Protein AF-A0A831XQW9-F1 (afdb_monomer_lite)

Foldseek 3Di:
DPPVVVLVVLVVLLVLLVQADPVSLVVLVVVLVVPVVCVVVVVVVLVCCVVVVVDPPSHRSSSVVSSVVSVVVSVVVVVVD

Structure (mmCIF, N/CA/C/O backbone):
data_AF-A0A831XQW9-F1
#
_entry.id   AF-A0A831XQW9-F1
#
loop_
_atom_site.group_PDB
_atom_site.id
_atom_site.type_symbol
_atom_site.label_atom_id
_atom_site.label_alt_id
_atom_site.label_comp_id
_atom_site.label_asym_id
_atom_site.label_entity_id
_atom_site.label_seq_id
_atom_site.pdbx_PDB_ins_code
_atom_site.Cartn_x
_atom_site.Cartn_y
_atom_site.Cartn_z
_atom_site.occupancy
_atom_site.B_iso_or_equiv
_atom_site.auth_seq_id
_atom_site.auth_comp_id
_atom_site.auth_asym_id
_atom_site.auth_atom_id
_atom_site.pdbx_PDB_model_num
ATOM 1 N N . MET A 1 1 ? -19.729 1.206 -16.310 1.00 55.66 1 MET A N 1
ATOM 2 C CA . MET A 1 1 ? -19.784 0.836 -14.879 1.00 55.66 1 MET A CA 1
ATOM 3 C C . MET A 1 1 ? -20.544 1.925 -14.146 1.00 55.66 1 MET A C 1
ATOM 5 O O . MET A 1 1 ? -20.298 3.088 -14.439 1.00 55.66 1 MET A O 1
ATOM 9 N N . ASP A 1 2 ? -21.476 1.565 -13.263 1.00 77.88 2 ASP A N 1
ATOM 10 C CA . ASP A 1 2 ? -22.157 2.529 -12.390 1.00 77.88 2 ASP A CA 1
ATOM 11 C C . ASP A 1 2 ? -21.118 3.212 -11.483 1.00 77.88 2 ASP A C 1
ATOM 13 O O . ASP A 1 2 ? -20.300 2.541 -10.847 1.00 77.88 2 ASP A O 1
ATOM 17 N N . ASN A 1 3 ? -21.130 4.546 -11.453 1.00 78.62 3 ASN A N 1
ATOM 18 C CA . ASN A 1 3 ? -20.233 5.372 -10.642 1.00 78.62 3 ASN A CA 1
ATOM 19 C C . ASN A 1 3 ? -20.344 5.007 -9.146 1.00 78.62 3 ASN A C 1
ATOM 21 O O . ASN A 1 3 ? -19.364 5.063 -8.406 1.00 78.62 3 ASN A O 1
ATOM 25 N N . THR A 1 4 ? -21.518 4.538 -8.718 1.00 83.56 4 THR A N 1
ATOM 26 C CA . THR A 1 4 ? -21.772 4.030 -7.363 1.00 83.56 4 THR A CA 1
ATOM 27 C C . THR A 1 4 ? -20.988 2.748 -7.079 1.00 83.56 4 THR A C 1
ATOM 29 O O . THR A 1 4 ? -20.328 2.642 -6.046 1.00 83.56 4 THR A O 1
ATOM 32 N N . ALA A 1 5 ? -20.987 1.795 -8.016 1.00 86.94 5 ALA A N 1
ATOM 33 C CA . ALA A 1 5 ? -20.273 0.527 -7.865 1.00 86.94 5 ALA A CA 1
ATOM 34 C C . ALA A 1 5 ? -18.748 0.722 -7.868 1.00 86.94 5 ALA A C 1
ATOM 36 O O . ALA A 1 5 ? -18.047 0.125 -7.054 1.00 86.94 5 ALA A O 1
ATOM 37 N N . ALA A 1 6 ? -18.235 1.602 -8.735 1.00 88.25 6 ALA A N 1
ATOM 38 C CA . ALA A 1 6 ? -16.809 1.926 -8.785 1.00 88.25 6 ALA A CA 1
ATOM 39 C C . ALA A 1 6 ? -16.315 2.578 -7.479 1.00 88.25 6 ALA A C 1
ATOM 41 O O . ALA A 1 6 ? -15.237 2.251 -6.986 1.00 88.25 6 ALA A O 1
ATOM 42 N N . ARG A 1 7 ? -17.126 3.462 -6.884 1.00 90.19 7 ARG A N 1
ATOM 43 C CA . ARG A 1 7 ? -16.843 4.069 -5.575 1.00 90.19 7 ARG A CA 1
ATOM 44 C C . ARG A 1 7 ? -16.870 3.056 -4.442 1.00 90.19 7 ARG A C 1
ATOM 46 O O . ARG A 1 7 ? -15.981 3.090 -3.598 1.00 90.19 7 ARG A O 1
ATOM 53 N N . GLY A 1 8 ? -17.860 2.164 -4.445 1.00 92.88 8 GLY A N 1
ATOM 54 C CA . GLY A 1 8 ? -17.946 1.074 -3.476 1.00 92.88 8 GLY A CA 1
ATOM 55 C C . GLY A 1 8 ? -16.701 0.191 -3.518 1.00 92.88 8 GLY A C 1
ATOM 56 O O . GLY A 1 8 ? -16.085 -0.041 -2.483 1.00 92.88 8 GLY A O 1
ATOM 57 N N . LEU A 1 9 ? -16.269 -0.206 -4.720 1.00 94.25 9 LEU A N 1
ATOM 58 C CA . LEU A 1 9 ? -15.052 -0.995 -4.905 1.00 94.25 9 LEU A CA 1
ATOM 59 C C . LEU A 1 9 ? -13.803 -0.256 -4.405 1.00 94.25 9 LEU A C 1
ATOM 61 O O . LEU A 1 9 ? -13.009 -0.839 -3.673 1.00 94.25 9 LEU A O 1
ATOM 65 N N . LEU A 1 10 ? -13.643 1.025 -4.756 1.00 95.19 10 LEU A N 1
ATOM 66 C CA . LEU A 1 10 ? -12.505 1.824 -4.297 1.00 95.19 10 LEU A CA 1
ATOM 67 C C . LEU A 1 10 ? -12.462 1.925 -2.767 1.00 95.19 10 LEU A C 1
ATOM 69 O O . LEU A 1 10 ? -11.396 1.755 -2.183 1.00 95.19 10 LEU A O 1
ATOM 73 N N . GLN A 1 11 ? -13.610 2.145 -2.119 1.00 96.12 11 GLN A N 1
ATOM 74 C CA . GLN A 1 11 ? -13.686 2.163 -0.658 1.00 96.12 11 GLN A CA 1
ATOM 75 C C . GLN A 1 11 ? -13.311 0.802 -0.062 1.00 96.12 11 GLN A C 1
ATOM 77 O O . GLN A 1 11 ? -12.489 0.746 0.842 1.00 96.12 11 GLN A O 1
ATOM 82 N N . THR A 1 12 ? -13.832 -0.299 -0.613 1.00 96.94 12 THR A N 1
ATOM 83 C CA . THR A 1 12 ? -13.479 -1.652 -0.155 1.00 96.94 12 THR A CA 1
ATOM 84 C C . THR A 1 12 ? -11.980 -1.933 -0.282 1.00 96.94 12 THR A C 1
ATOM 86 O O . THR A 1 12 ? -11.399 -2.556 0.601 1.00 96.94 12 THR A O 1
ATOM 89 N N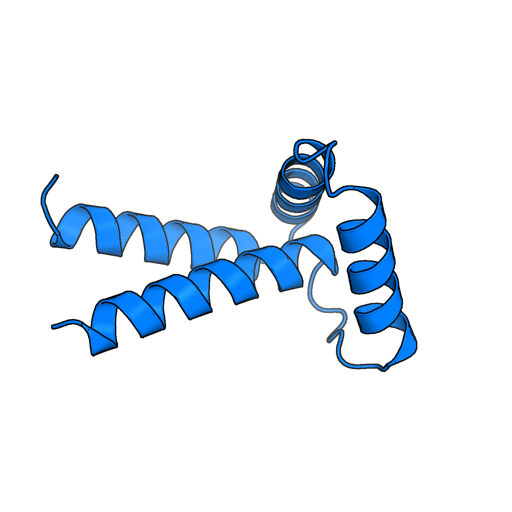 . MET A 1 13 ? -11.331 -1.462 -1.351 1.00 96.62 13 MET A N 1
ATOM 90 C CA . MET A 1 13 ? -9.881 -1.612 -1.512 1.00 96.62 13 MET A CA 1
ATOM 91 C C . MET A 1 13 ? -9.093 -0.792 -0.485 1.00 96.62 13 MET A C 1
ATOM 93 O O . MET A 1 13 ? -8.086 -1.281 0.022 1.00 96.62 13 MET A O 1
ATOM 97 N N . ILE A 1 14 ? -9.545 0.425 -0.163 1.00 96.56 14 ILE A N 1
ATOM 98 C CA . ILE A 1 14 ? -8.947 1.236 0.907 1.00 96.56 14 ILE A CA 1
ATOM 99 C C . ILE A 1 14 ? -9.057 0.479 2.233 1.00 96.56 14 ILE A C 1
ATOM 101 O O . ILE A 1 14 ? -8.034 0.210 2.856 1.00 96.56 14 ILE A O 1
ATOM 105 N N . ASP A 1 15 ? -10.263 0.050 2.608 1.00 96.56 15 ASP A N 1
ATOM 106 C CA . ASP A 1 15 ? -10.512 -0.652 3.872 1.00 96.56 15 ASP A CA 1
ATOM 107 C C . ASP A 1 15 ? -9.683 -1.944 3.979 1.00 96.56 15 ASP A C 1
ATOM 109 O O . ASP A 1 15 ? -9.130 -2.257 5.037 1.00 96.56 15 ASP A O 1
ATOM 113 N N . TYR A 1 16 ? -9.546 -2.677 2.867 1.00 96.44 16 TYR A N 1
ATOM 114 C CA . TYR A 1 16 ? -8.725 -3.883 2.791 1.00 96.44 16 TYR A CA 1
ATOM 115 C C . TYR A 1 16 ? -7.269 -3.591 3.177 1.00 96.44 16 TYR A C 1
ATOM 117 O O . TYR A 1 16 ? -6.765 -4.185 4.131 1.00 96.44 16 TYR A O 1
ATOM 125 N N . PHE A 1 17 ? -6.604 -2.643 2.508 1.00 96.12 17 PHE A N 1
ATOM 126 C CA . PHE A 1 17 ? -5.205 -2.311 2.810 1.00 96.12 17 PHE A CA 1
ATOM 127 C C . PHE A 1 17 ? -5.028 -1.586 4.144 1.00 96.12 17 PHE A C 1
ATOM 129 O O . PHE A 1 17 ? -3.984 -1.731 4.783 1.00 96.12 17 PHE A O 1
ATOM 136 N N . GLU A 1 18 ? -6.040 -0.852 4.612 1.00 94.62 18 GLU A N 1
ATOM 137 C CA . GLU A 1 18 ? -5.958 -0.177 5.903 1.00 94.62 18 GLU A CA 1
ATOM 138 C C . GLU A 1 18 ? -6.025 -1.138 7.096 1.00 94.62 18 GLU A C 1
ATOM 140 O O . GLU A 1 18 ? -5.516 -0.789 8.16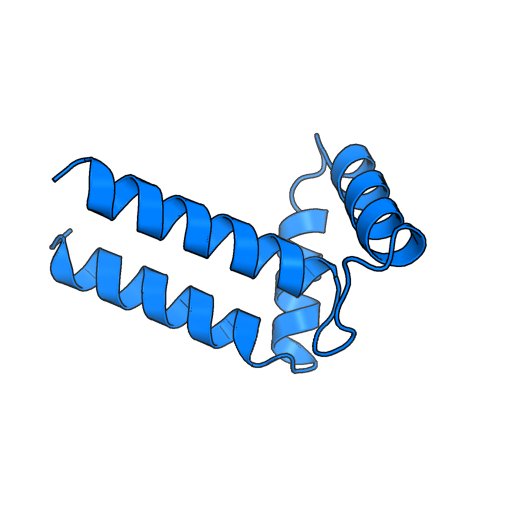2 1.00 94.62 18 GLU A O 1
ATOM 145 N N . SER A 1 19 ? -6.554 -2.353 6.911 1.00 93.44 19 SER A N 1
ATOM 146 C CA . SER A 1 19 ? -6.670 -3.354 7.979 1.00 93.44 19 SER A CA 1
ATOM 147 C C . SER A 1 19 ? -5.332 -3.860 8.541 1.00 93.44 19 SER A C 1
ATOM 149 O O . SER A 1 19 ? -5.308 -4.370 9.661 1.00 93.44 19 SER A O 1
ATOM 151 N N . GLY A 1 20 ? -4.229 -3.714 7.794 1.00 88.38 20 GLY A N 1
ATOM 152 C CA . GLY A 1 20 ? -2.867 -3.925 8.297 1.00 88.38 20 GLY A CA 1
ATOM 153 C C . GLY A 1 20 ? -2.576 -5.337 8.800 1.00 88.38 20 GLY A C 1
ATOM 154 O O . GLY A 1 20 ? -1.998 -5.521 9.869 1.00 88.38 20 GLY A O 1
ATOM 155 N N . ASN A 1 21 ? -3.004 -6.352 8.051 1.00 94.06 21 ASN A N 1
ATOM 156 C CA . ASN A 1 21 ? -2.739 -7.747 8.373 1.00 94.06 21 ASN A CA 1
ATOM 157 C C . ASN A 1 21 ? -1.724 -8.382 7.401 1.00 94.06 21 ASN A C 1
ATOM 159 O O . ASN A 1 21 ? -1.381 -7.839 6.353 1.00 94.06 21 ASN A O 1
ATOM 163 N N . LYS A 1 22 ? -1.254 -9.591 7.732 1.00 95.12 22 LYS A N 1
ATOM 164 C CA . LYS A 1 22 ? -0.219 -10.292 6.947 1.00 95.12 22 LYS A CA 1
ATOM 165 C C . LYS A 1 22 ? -0.604 -10.528 5.485 1.00 95.12 22 LYS A C 1
ATOM 167 O O . LYS A 1 22 ? 0.278 -10.618 4.633 1.00 95.12 22 LYS A O 1
ATOM 172 N N . GLU A 1 23 ? -1.889 -10.725 5.209 1.00 96.31 23 GLU A N 1
ATOM 173 C CA . GLU A 1 23 ? -2.382 -10.935 3.851 1.00 96.31 23 GLU A CA 1
ATOM 174 C C . GLU A 1 23 ? -2.320 -9.629 3.060 1.00 96.31 23 GLU A C 1
ATOM 176 O O . GLU A 1 23 ? -1.744 -9.597 1.973 1.00 96.31 23 GLU A O 1
ATOM 181 N N . THR A 1 24 ? -2.826 -8.545 3.645 1.00 96.31 24 THR A N 1
ATOM 182 C CA . THR A 1 24 ? -2.883 -7.228 3.002 1.00 96.31 24 THR A CA 1
ATOM 183 C C . THR A 1 24 ? -1.490 -6.658 2.777 1.00 96.31 24 THR A C 1
ATOM 185 O O . THR A 1 24 ? -1.220 -6.104 1.715 1.00 96.31 24 THR A O 1
ATOM 188 N N . ASP A 1 25 ? -0.573 -6.879 3.721 1.00 96.06 25 ASP A N 1
ATOM 189 C CA . ASP A 1 25 ? 0.834 -6.496 3.581 1.00 96.06 25 ASP A CA 1
ATOM 190 C C . ASP A 1 25 ? 1.505 -7.246 2.423 1.00 96.06 25 ASP A C 1
ATOM 192 O O . ASP A 1 25 ? 2.219 -6.655 1.610 1.00 96.06 25 ASP A O 1
ATOM 196 N N . ARG A 1 26 ? 1.247 -8.556 2.299 1.00 97.06 26 ARG A N 1
ATOM 197 C CA . ARG A 1 26 ? 1.780 -9.364 1.193 1.00 97.06 26 ARG A CA 1
ATOM 198 C C . ARG A 1 26 ? 1.213 -8.909 -0.149 1.00 97.06 26 ARG A C 1
ATOM 200 O O . ARG A 1 26 ? 1.961 -8.841 -1.120 1.00 97.06 26 ARG A O 1
ATOM 207 N N . ALA A 1 27 ? -0.084 -8.621 -0.204 1.00 97.00 27 ALA A N 1
ATOM 208 C CA . ALA A 1 27 ? -0.732 -8.136 -1.413 1.00 97.00 27 ALA A CA 1
ATOM 209 C C . ALA A 1 27 ? -0.157 -6.779 -1.847 1.00 97.00 27 ALA A C 1
ATOM 211 O O . ALA A 1 27 ? 0.178 -6.610 -3.016 1.00 97.00 27 ALA A O 1
ATOM 212 N N . ALA A 1 28 ? 0.030 -5.845 -0.910 1.00 96.62 28 ALA A N 1
ATOM 213 C CA . ALA A 1 28 ? 0.597 -4.532 -1.206 1.00 96.62 28 ALA A CA 1
ATOM 214 C C . ALA A 1 28 ? 2.033 -4.642 -1.727 1.00 96.62 28 ALA A C 1
ATOM 216 O O . ALA A 1 28 ? 2.377 -4.036 -2.739 1.00 96.62 28 ALA A O 1
ATOM 217 N N . LYS A 1 29 ? 2.846 -5.489 -1.089 1.00 96.56 29 LYS A N 1
ATOM 218 C CA . LYS A 1 29 ? 4.197 -5.784 -1.557 1.00 96.56 29 LYS A CA 1
ATOM 219 C C . LYS A 1 29 ? 4.200 -6.342 -2.983 1.00 96.56 29 LYS A C 1
ATOM 221 O O . LYS A 1 29 ? 4.952 -5.852 -3.816 1.00 96.56 29 LYS A O 1
ATOM 226 N N . ALA A 1 30 ? 3.332 -7.308 -3.280 1.00 96.81 30 ALA A N 1
ATOM 227 C CA . ALA A 1 30 ? 3.233 -7.891 -4.617 1.00 96.81 30 ALA A CA 1
ATOM 228 C C . ALA A 1 30 ? 2.812 -6.866 -5.686 1.00 96.81 30 ALA A C 1
ATOM 230 O O . ALA A 1 30 ? 3.295 -6.942 -6.810 1.00 96.81 30 ALA A O 1
ATOM 231 N N . ILE A 1 31 ? 1.945 -5.904 -5.346 1.00 95.38 31 ILE A N 1
ATOM 232 C CA . ILE A 1 31 ? 1.551 -4.818 -6.258 1.00 95.38 31 ILE A CA 1
ATOM 233 C C . ILE A 1 31 ? 2.758 -3.955 -6.630 1.00 95.38 31 ILE A C 1
ATOM 235 O O . ILE A 1 31 ? 2.962 -3.684 -7.809 1.00 95.38 31 ILE A O 1
ATOM 239 N N . LEU A 1 32 ? 3.561 -3.544 -5.644 1.00 95.88 32 LEU A N 1
ATOM 240 C CA . LEU A 1 32 ? 4.734 -2.703 -5.896 1.00 95.88 32 LEU A CA 1
ATOM 241 C C . LEU A 1 32 ? 5.861 -3.477 -6.596 1.00 95.88 32 LEU A C 1
ATOM 243 O O . LEU A 1 32 ? 6.529 -2.931 -7.463 1.00 95.88 32 LEU A O 1
ATOM 247 N N . GLU A 1 33 ? 6.056 -4.756 -6.258 1.00 94.62 33 GLU A N 1
ATOM 248 C CA . GLU A 1 33 ? 7.050 -5.620 -6.915 1.00 94.62 33 GLU A CA 1
ATOM 249 C C . GLU A 1 33 ? 6.679 -5.984 -8.358 1.00 94.62 33 GLU A C 1
ATOM 251 O O . GLU A 1 33 ? 7.559 -6.319 -9.147 1.00 94.62 33 GLU A O 1
ATOM 256 N N . TRP A 1 34 ? 5.393 -5.931 -8.712 1.00 96.12 34 TRP A N 1
ATOM 257 C CA . TRP A 1 34 ? 4.939 -6.161 -10.082 1.00 96.12 34 TRP A CA 1
ATOM 258 C C . TRP A 1 34 ? 5.293 -4.999 -11.025 1.00 96.12 34 TRP A C 1
ATOM 260 O O . TRP A 1 34 ? 5.449 -5.213 -12.227 1.00 96.12 34 TRP A O 1
ATOM 270 N N . ASP A 1 35 ? 5.461 -3.789 -10.489 1.00 93.25 35 ASP A N 1
ATOM 271 C CA . ASP A 1 35 ? 5.907 -2.605 -11.227 1.00 93.25 35 ASP A CA 1
ATOM 272 C C . ASP A 1 35 ? 7.440 -2.597 -11.375 1.00 93.25 35 ASP A C 1
ATOM 274 O O . ASP A 1 35 ? 8.150 -1.794 -10.768 1.00 93.25 35 ASP A O 1
ATOM 278 N N . ASP A 1 36 ? 7.955 -3.547 -12.164 1.00 90.31 36 ASP A N 1
ATOM 279 C CA . ASP A 1 36 ? 9.398 -3.776 -12.350 1.00 90.31 36 ASP A CA 1
ATOM 280 C C . ASP A 1 36 ? 10.129 -2.535 -12.894 1.00 90.31 36 ASP A C 1
ATOM 282 O O . ASP A 1 36 ? 11.265 -2.254 -12.510 1.00 90.31 36 ASP A O 1
ATOM 286 N N . GLU A 1 37 ? 9.452 -1.740 -13.731 1.00 95.12 37 GLU A N 1
ATOM 287 C CA . GLU A 1 37 ? 9.993 -0.496 -14.292 1.00 95.12 37 GLU A CA 1
ATOM 288 C C . GLU A 1 37 ? 10.363 0.514 -13.193 1.00 95.12 37 GLU A C 1
ATOM 290 O O . GLU A 1 37 ? 11.428 1.132 -13.259 1.00 95.12 37 GLU A O 1
ATOM 295 N N . HIS A 1 38 ? 9.538 0.619 -12.146 1.00 94.06 38 HIS A N 1
ATOM 296 C CA . HIS A 1 38 ? 9.710 1.579 -11.051 1.00 94.06 38 HIS A CA 1
ATOM 297 C C . HIS A 1 38 ? 10.124 0.923 -9.729 1.00 94.06 38 HIS A C 1
ATOM 299 O O . HIS A 1 38 ? 10.127 1.570 -8.680 1.00 94.06 38 HIS A O 1
ATOM 305 N N . LEU A 1 39 ? 10.528 -0.352 -9.741 1.00 93.56 39 LEU A N 1
ATOM 306 C CA . LEU A 1 39 ? 10.839 -1.111 -8.526 1.00 93.56 39 LEU A CA 1
ATOM 307 C C . LEU A 1 39 ? 11.869 -0.407 -7.627 1.00 93.56 39 LEU A C 1
ATOM 309 O O . LEU A 1 39 ? 11.753 -0.418 -6.400 1.00 93.56 39 LEU A O 1
ATOM 313 N N . LYS A 1 40 ? 12.881 0.230 -8.226 1.00 95.38 40 LYS A N 1
ATOM 314 C CA . LYS A 1 40 ? 13.906 0.982 -7.484 1.00 95.38 40 LYS A CA 1
ATOM 315 C C . LYS A 1 40 ? 13.343 2.229 -6.808 1.00 95.38 40 LYS A C 1
ATOM 317 O O . LYS A 1 40 ? 13.753 2.537 -5.690 1.00 95.38 40 LYS A O 1
ATOM 322 N N . ASP A 1 41 ? 12.409 2.910 -7.460 1.00 96.19 41 ASP A N 1
ATOM 323 C CA . ASP A 1 41 ? 11.759 4.098 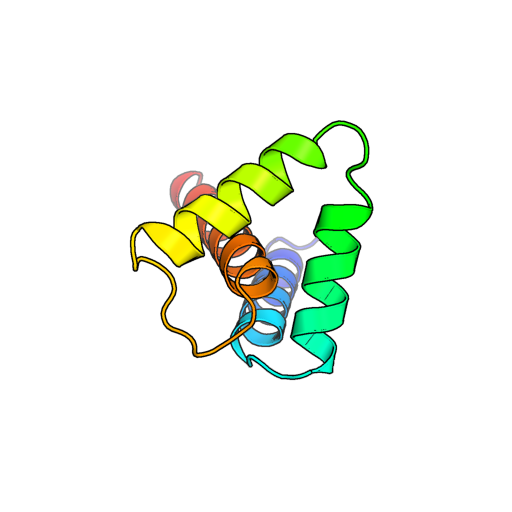-6.914 1.00 96.19 41 ASP A CA 1
ATOM 324 C C . ASP A 1 41 ? 10.856 3.704 -5.742 1.00 96.19 41 ASP A C 1
ATOM 326 O O . ASP A 1 41 ? 10.917 4.323 -4.679 1.00 96.19 41 ASP A O 1
ATOM 330 N N . TRP A 1 42 ? 10.122 2.590 -5.864 1.00 95.06 42 TRP A N 1
ATOM 331 C CA . TRP A 1 42 ? 9.336 2.040 -4.758 1.00 95.06 42 TRP A CA 1
ATOM 332 C C . TRP A 1 42 ? 10.199 1.646 -3.560 1.00 95.06 42 TRP A C 1
ATOM 334 O O . TRP A 1 42 ? 9.861 1.966 -2.421 1.00 95.06 42 TRP A O 1
ATOM 344 N N . GLN A 1 43 ? 11.347 1.006 -3.788 1.00 95.00 43 GLN A N 1
ATOM 345 C CA . GLN A 1 43 ? 12.290 0.681 -2.713 1.00 95.00 43 GLN A CA 1
ATOM 346 C C . GLN A 1 43 ? 12.850 1.934 -2.027 1.00 95.00 43 GLN A C 1
ATOM 348 O O . GLN A 1 43 ? 13.007 1.941 -0.802 1.00 95.00 43 GLN A O 1
ATOM 353 N N . ALA A 1 44 ? 13.142 2.987 -2.793 1.00 95.19 44 ALA A N 1
ATOM 354 C CA . ALA A 1 44 ? 13.595 4.262 -2.250 1.00 95.19 44 ALA A CA 1
ATOM 355 C C . ALA A 1 44 ? 12.507 4.924 -1.394 1.00 95.19 44 ALA A C 1
ATOM 357 O O . ALA A 1 4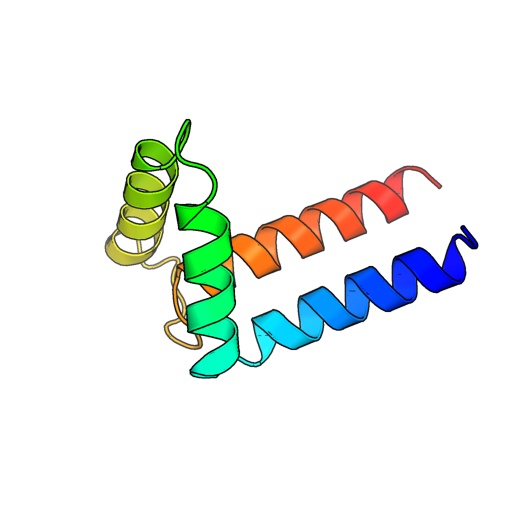4 ? 12.802 5.375 -0.288 1.00 95.19 44 ALA A O 1
ATOM 358 N N . GLU A 1 45 ? 11.254 4.910 -1.848 1.00 94.38 45 GLU A N 1
ATOM 359 C CA . GLU A 1 45 ? 10.126 5.481 -1.111 1.00 94.38 45 GLU A CA 1
ATOM 360 C C . GLU A 1 45 ? 9.814 4.704 0.176 1.00 94.38 45 GLU A C 1
ATOM 362 O O . GLU A 1 45 ? 9.636 5.297 1.239 1.00 94.38 45 GLU A O 1
ATOM 367 N N . ILE A 1 46 ? 9.838 3.368 0.132 1.00 94.62 46 ILE A N 1
ATOM 368 C CA . ILE A 1 46 ? 9.690 2.522 1.329 1.00 94.62 46 ILE A CA 1
ATOM 369 C C . ILE A 1 46 ? 10.784 2.838 2.351 1.00 94.62 46 ILE A C 1
ATOM 371 O O . ILE A 1 46 ? 10.519 2.908 3.554 1.00 94.62 46 ILE A O 1
ATOM 375 N N . LYS A 1 47 ? 12.024 3.022 1.883 1.00 94.44 47 LYS A N 1
ATOM 376 C CA . LYS A 1 47 ? 13.139 3.407 2.746 1.00 94.44 47 LYS A CA 1
ATOM 377 C C . LYS A 1 47 ? 12.909 4.796 3.346 1.00 94.44 47 LYS A C 1
ATOM 379 O O . LYS A 1 47 ? 13.049 4.944 4.555 1.00 94.44 47 LYS A O 1
ATOM 384 N N . ARG A 1 48 ? 12.503 5.774 2.532 1.00 93.56 48 ARG A N 1
ATOM 385 C CA . ARG A 1 48 ? 12.186 7.139 2.971 1.00 93.56 48 ARG A CA 1
ATOM 386 C C . ARG A 1 48 ? 11.137 7.136 4.085 1.00 93.56 48 ARG A C 1
ATOM 388 O O . ARG A 1 48 ? 11.388 7.693 5.147 1.00 93.56 48 ARG A O 1
ATOM 395 N N . LEU A 1 49 ? 10.023 6.426 3.895 1.00 90.94 49 LEU A N 1
ATOM 396 C CA . LEU A 1 49 ? 8.959 6.302 4.901 1.00 90.94 49 LEU A CA 1
ATOM 397 C C . LEU A 1 49 ? 9.460 5.744 6.239 1.00 90.94 49 LEU A C 1
ATOM 399 O O . LEU A 1 49 ? 9.019 6.191 7.299 1.00 90.94 49 LEU A O 1
ATOM 403 N N . ARG A 1 50 ? 10.375 4.767 6.199 1.00 88.88 50 ARG A N 1
ATOM 404 C CA . ARG A 1 50 ? 10.982 4.183 7.405 1.00 88.88 50 ARG A CA 1
ATOM 405 C C . ARG A 1 50 ? 11.952 5.142 8.088 1.00 88.88 50 ARG A C 1
ATOM 407 O O . ARG A 1 50 ? 11.916 5.253 9.310 1.00 88.88 50 ARG A O 1
ATOM 414 N N . ASP A 1 51 ? 12.805 5.804 7.314 1.00 89.88 51 ASP A N 1
ATOM 415 C CA . ASP A 1 51 ? 13.913 6.610 7.831 1.00 89.88 51 ASP A CA 1
ATOM 416 C C . ASP A 1 51 ? 13.450 8.000 8.310 1.00 89.88 51 ASP A C 1
ATOM 418 O O . ASP A 1 51 ? 13.985 8.525 9.285 1.00 89.88 51 ASP A O 1
ATOM 422 N N . GLU A 1 52 ? 12.433 8.587 7.670 1.00 88.62 52 GLU A N 1
ATOM 423 C CA . GLU A 1 52 ? 11.898 9.920 8.001 1.00 88.62 52 GLU A CA 1
ATOM 424 C C . GLU A 1 52 ? 10.801 9.885 9.082 1.00 88.62 52 GLU A C 1
ATOM 426 O O . GLU A 1 52 ? 10.300 10.929 9.497 1.00 88.62 52 GLU A O 1
ATOM 431 N N . GLY A 1 53 ? 10.437 8.697 9.578 1.00 76.19 53 GLY A N 1
ATOM 432 C CA . GLY A 1 53 ? 9.462 8.535 10.663 1.00 76.19 53 GLY A CA 1
ATOM 433 C C . GLY A 1 53 ? 8.011 8.840 10.272 1.00 76.19 53 GLY A C 1
ATOM 434 O O . GLY A 1 53 ? 7.152 8.949 11.145 1.00 76.19 53 GLY A O 1
ATOM 435 N N . GLU A 1 54 ? 7.719 8.961 8.975 1.00 78.06 54 GLU A N 1
ATOM 436 C CA . GLU A 1 54 ? 6.353 9.115 8.452 1.00 78.06 54 GLU A CA 1
ATOM 437 C C . GLU A 1 54 ? 5.554 7.806 8.530 1.00 78.06 54 GLU A C 1
ATOM 439 O O . GLU A 1 54 ? 4.321 7.805 8.487 1.00 78.06 54 GLU A O 1
ATOM 444 N N . TRP A 1 55 ? 6.251 6.676 8.666 1.00 86.06 55 TRP A N 1
ATOM 445 C CA . TRP A 1 55 ? 5.635 5.372 8.826 1.00 86.06 55 TRP A CA 1
ATOM 446 C C . TRP A 1 55 ? 5.114 5.147 10.253 1.00 86.06 55 TRP A C 1
ATOM 448 O O . TRP A 1 55 ? 5.864 5.148 11.227 1.00 86.06 55 TRP A O 1
ATOM 458 N N 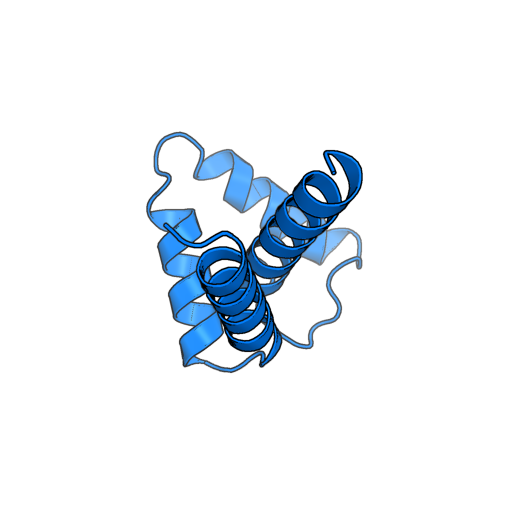. THR A 1 56 ? 3.810 4.885 10.368 1.00 82.50 56 THR A N 1
ATOM 459 C CA . THR A 1 56 ? 3.115 4.727 11.660 1.00 82.50 56 THR A CA 1
ATOM 460 C C . THR A 1 56 ? 3.379 3.390 12.360 1.00 82.50 56 THR A C 1
ATOM 462 O O . THR A 1 56 ? 3.079 3.251 13.545 1.00 82.50 56 THR A O 1
ATOM 465 N N . GLY A 1 57 ? 3.892 2.387 11.637 1.00 83.81 57 GLY A N 1
ATOM 466 C CA . GLY A 1 57 ? 4.116 1.035 12.159 1.00 83.81 57 GLY A CA 1
ATOM 467 C C . GLY A 1 57 ? 2.857 0.169 12.298 1.00 83.81 57 GLY A C 1
ATOM 468 O O . GLY A 1 57 ? 2.957 -0.961 12.767 1.00 83.81 57 GLY A O 1
ATOM 469 N N . ILE A 1 58 ? 1.679 0.667 11.899 1.00 87.44 58 ILE A N 1
ATOM 470 C CA . ILE A 1 58 ? 0.400 -0.062 12.014 1.00 87.44 58 ILE A CA 1
ATOM 471 C C . ILE A 1 58 ? 0.296 -1.194 10.977 1.00 87.44 58 ILE A C 1
ATOM 473 O O . ILE A 1 58 ? -0.273 -2.244 11.262 1.00 87.44 58 ILE A O 1
ATOM 477 N N . ARG A 1 59 ? 0.854 -0.986 9.782 1.00 91.56 59 ARG A N 1
ATOM 478 C CA . ARG A 1 59 ? 0.869 -1.922 8.644 1.00 91.56 59 ARG A CA 1
ATOM 479 C C . ARG A 1 59 ? 2.200 -1.839 7.915 1.00 91.56 59 ARG A C 1
ATOM 481 O O . ARG A 1 59 ? 2.977 -0.930 8.203 1.00 91.56 59 ARG A O 1
ATOM 488 N N . ALA A 1 60 ? 2.490 -2.745 6.985 1.00 94.31 60 ALA A N 1
ATOM 489 C CA . ALA A 1 60 ? 3.722 -2.643 6.206 1.00 94.31 60 ALA A CA 1
ATOM 490 C C . ALA A 1 60 ? 3.778 -1.310 5.420 1.00 94.31 60 ALA A C 1
ATOM 492 O O . ALA A 1 60 ? 2.733 -0.833 4.967 1.00 94.31 60 ALA A O 1
ATOM 493 N N . PRO A 1 61 ? 4.966 -0.703 5.222 1.00 94.88 61 PRO A N 1
ATOM 494 C CA . PRO A 1 61 ? 5.103 0.542 4.459 1.00 94.88 61 PRO A CA 1
ATOM 495 C C . PRO A 1 61 ? 4.483 0.460 3.060 1.00 94.88 61 PRO A C 1
ATOM 497 O O . PRO A 1 61 ? 3.879 1.415 2.586 1.00 94.88 61 PRO A O 1
ATOM 500 N N . GLU A 1 62 ? 4.577 -0.702 2.418 1.00 95.56 62 GLU A N 1
ATOM 501 C CA . GLU A 1 62 ? 3.967 -0.988 1.123 1.00 95.56 62 GLU A CA 1
ATOM 502 C C . GLU A 1 62 ? 2.441 -0.817 1.172 1.00 95.56 62 GLU A C 1
ATOM 504 O O . GLU A 1 62 ? 1.851 -0.187 0.294 1.00 95.56 62 GLU A O 1
ATOM 509 N N . ALA A 1 63 ? 1.793 -1.325 2.226 1.00 95.62 63 ALA A N 1
ATOM 510 C CA . ALA A 1 63 ? 0.354 -1.173 2.426 1.00 95.62 63 ALA A CA 1
ATOM 511 C C . ALA A 1 63 ? -0.029 0.283 2.734 1.00 95.62 63 ALA A C 1
ATOM 513 O O . ALA A 1 63 ? -1.070 0.750 2.272 1.00 95.62 63 ALA A O 1
ATOM 514 N N . ASP A 1 64 ? 0.824 1.022 3.449 1.00 93.94 64 ASP A N 1
ATOM 515 C CA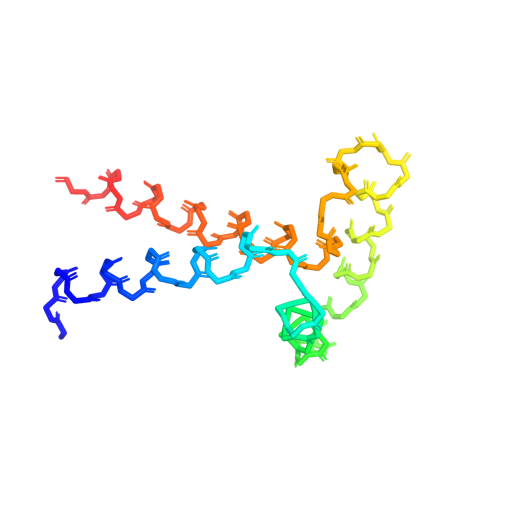 . ASP A 1 64 ? 0.657 2.463 3.669 1.00 93.94 64 ASP A CA 1
ATOM 516 C C . ASP A 1 64 ? 0.694 3.267 2.362 1.00 93.94 64 ASP A C 1
ATOM 518 O O . ASP A 1 64 ? -0.187 4.102 2.133 1.00 93.94 64 ASP A O 1
ATOM 522 N N . ILE A 1 65 ? 1.657 2.976 1.482 1.00 94.56 65 ILE A N 1
ATOM 523 C CA . ILE A 1 65 ? 1.776 3.603 0.157 1.00 94.56 65 ILE A CA 1
ATOM 524 C C . ILE A 1 65 ? 0.517 3.330 -0.670 1.00 94.56 65 ILE A C 1
ATOM 526 O O . ILE A 1 65 ? -0.110 4.265 -1.175 1.00 94.56 65 ILE A O 1
ATOM 530 N N . VAL A 1 66 ? 0.109 2.061 -0.781 1.00 95.62 66 VAL A N 1
ATOM 531 C CA . VAL A 1 66 ? -1.046 1.662 -1.600 1.00 95.62 66 VAL A CA 1
ATOM 532 C C . VAL A 1 66 ? -2.341 2.285 -1.071 1.00 95.62 66 VAL A C 1
ATOM 534 O O . VAL A 1 66 ? -3.092 2.887 -1.843 1.00 95.62 66 VAL A O 1
ATOM 537 N N . ALA A 1 67 ? -2.594 2.228 0.241 1.00 94.88 67 ALA A N 1
ATOM 538 C CA . ALA A 1 67 ? -3.760 2.875 0.845 1.00 94.88 67 ALA A CA 1
ATOM 539 C C . ALA A 1 67 ? -3.738 4.403 0.640 1.00 94.88 67 ALA A C 1
ATOM 541 O O . ALA A 1 67 ? -4.765 5.017 0.337 1.00 94.88 67 ALA A O 1
ATOM 542 N N . GLY A 1 68 ? -2.566 5.037 0.751 1.00 93.50 68 GLY A N 1
ATOM 543 C CA . GLY A 1 68 ? -2.369 6.456 0.449 1.00 93.50 68 GLY A CA 1
ATOM 544 C C . GLY A 1 68 ? -2.730 6.817 -0.994 1.00 93.50 68 GLY A C 1
ATOM 545 O O . GLY A 1 68 ? -3.500 7.756 -1.222 1.00 93.50 68 GLY A O 1
ATOM 546 N N . ALA A 1 69 ? -2.243 6.042 -1.963 1.00 94.31 69 ALA A N 1
ATOM 547 C CA . ALA A 1 69 ? -2.526 6.243 -3.381 1.00 94.31 69 ALA A CA 1
ATOM 548 C C . ALA A 1 69 ? -4.025 6.096 -3.694 1.00 94.31 69 ALA A C 1
ATOM 550 O O . ALA A 1 69 ? -4.609 6.959 -4.353 1.00 94.31 69 ALA A O 1
ATOM 551 N N . LEU A 1 70 ? -4.678 5.059 -3.159 1.00 95.81 70 LEU A N 1
ATOM 552 C CA . LEU A 1 70 ? -6.116 4.836 -3.340 1.00 95.81 70 LEU A CA 1
ATOM 553 C C . LEU A 1 70 ? -6.958 5.981 -2.756 1.00 95.81 70 LEU A C 1
ATOM 555 O O . LEU A 1 70 ? -7.891 6.455 -3.410 1.00 95.81 70 LEU A O 1
ATOM 559 N N . ARG A 1 71 ? -6.597 6.495 -1.573 1.00 94.88 71 ARG A N 1
ATOM 560 C CA . ARG A 1 71 ? -7.249 7.679 -0.983 1.00 94.88 71 ARG A CA 1
ATOM 561 C C . ARG A 1 71 ? -7.053 8.929 -1.839 1.00 94.88 71 ARG A C 1
ATOM 563 O O . ARG A 1 71 ? -8.003 9.686 -2.033 1.00 94.88 71 ARG A O 1
ATOM 570 N N . SER A 1 72 ? -5.858 9.138 -2.394 1.00 94.56 72 SER A N 1
ATOM 571 C CA . SER A 1 72 ? -5.602 10.249 -3.322 1.00 94.56 72 SER A CA 1
ATOM 572 C C . SER A 1 72 ? -6.499 10.158 -4.562 1.00 94.56 72 SER A C 1
ATOM 574 O O . SER A 1 72 ? -7.143 11.142 -4.935 1.00 94.56 72 SER A O 1
ATOM 576 N N . ILE A 1 73 ? -6.633 8.965 -5.151 1.00 93.50 73 ILE A N 1
ATOM 577 C CA . ILE A 1 73 ? -7.545 8.716 -6.278 1.00 93.50 73 ILE A CA 1
ATOM 578 C C . ILE A 1 73 ? -8.993 9.034 -5.879 1.00 93.50 73 ILE A C 1
ATOM 580 O O . ILE A 1 73 ? -9.686 9.751 -6.603 1.00 93.50 73 ILE A O 1
ATOM 584 N N . GLN A 1 74 ? -9.446 8.575 -4.708 1.00 93.38 74 GLN A N 1
ATOM 585 C CA . GLN A 1 74 ? -10.792 8.859 -4.203 1.00 93.38 74 GLN A CA 1
ATOM 586 C C . GLN A 1 74 ? -11.049 10.369 -4.083 1.00 93.38 74 GLN A C 1
ATOM 588 O O . GLN A 1 74 ? -12.066 10.866 -4.570 1.00 93.38 74 GLN A O 1
ATOM 593 N N . GLN A 1 75 ? -10.111 11.119 -3.500 1.00 91.69 75 GLN A N 1
ATOM 594 C CA . GLN A 1 75 ? -10.218 12.572 -3.348 1.00 91.69 75 GLN A CA 1
ATOM 595 C C . GLN A 1 75 ? -10.261 13.298 -4.699 1.00 91.69 75 GLN A C 1
ATOM 597 O O . GLN A 1 75 ? -11.043 14.234 -4.877 1.00 91.69 75 GLN A O 1
ATOM 602 N N . GLN A 1 76 ? -9.458 12.863 -5.672 1.00 90.75 76 GLN A N 1
ATOM 603 C CA . GLN A 1 76 ? -9.468 13.432 -7.022 1.00 90.75 76 GLN A CA 1
ATOM 604 C C . GLN A 1 76 ? -10.797 13.183 -7.744 1.00 90.75 76 GLN A C 1
ATOM 606 O O . GLN A 1 76 ? -11.282 14.065 -8.453 1.00 90.75 76 GLN A O 1
ATOM 611 N N . LEU A 1 77 ? -11.409 12.013 -7.545 1.00 86.50 77 LEU A N 1
ATOM 612 C CA . LEU A 1 77 ? -12.719 11.685 -8.112 1.00 86.50 77 LEU A CA 1
ATOM 613 C C . LEU A 1 77 ? -13.856 12.495 -7.481 1.00 86.50 77 LEU A C 1
ATOM 615 O O . LEU A 1 77 ? -14.821 12.807 -8.174 1.00 86.50 77 LEU A O 1
ATOM 619 N N . VAL A 1 78 ? -13.756 12.848 -6.196 1.00 81.88 78 VAL A N 1
ATOM 620 C CA . VAL A 1 78 ? -14.724 13.737 -5.528 1.00 81.88 78 VAL A CA 1
ATOM 621 C C . VAL A 1 78 ? -14.608 15.173 -6.045 1.00 81.88 78 VAL A C 1
ATOM 623 O O . VAL A 1 78 ? -15.626 15.805 -6.284 1.00 81.88 78 VAL A O 1
ATOM 626 N N . ARG A 1 79 ? -13.389 15.683 -6.277 1.00 77.81 79 ARG A N 1
ATOM 627 C CA . ARG A 1 79 ? -13.157 17.064 -6.758 1.00 77.81 79 ARG A CA 1
ATOM 628 C C . ARG A 1 79 ? -13.574 17.319 -8.211 1.00 77.81 79 ARG A C 1
ATOM 630 O O . ARG A 1 79 ? -13.698 18.473 -8.601 1.00 77.81 79 ARG A O 1
ATOM 637 N N . LYS A 1 80 ? -13.699 16.271 -9.030 1.00 67.44 80 LYS A N 1
ATOM 638 C CA . LYS A 1 80 ? -14.071 16.364 -10.455 1.00 67.44 80 LYS A CA 1
ATOM 639 C C . LYS A 1 80 ? -15.587 16.284 -10.701 1.00 67.44 80 LYS A C 1
ATOM 641 O O . LYS A 1 80 ? -15.990 16.235 -11.861 1.00 67.44 80 LYS A O 1
ATOM 646 N N . GLN A 1 81 ? -16.397 16.221 -9.644 1.00 55.78 81 GLN A N 1
ATOM 647 C CA . GLN A 1 81 ? -17.863 16.233 -9.699 1.00 55.78 81 GLN A CA 1
ATOM 648 C C . GLN A 1 81 ? -18.406 17.581 -9.254 1.00 55.78 81 GLN A C 1
ATOM 650 O O . GLN A 1 81 ? -19.454 17.969 -9.808 1.00 55.78 81 GLN A O 1
#

pLDDT: mean 91.04, std 8.09, range [55.66, 97.06]

Secondary structure (DSSP, 8-state):
--HHHHHHHHHHHHHHHHT--HHHHHHHHHHHHH-GGGHHHHHHHHHHHHHSS---SSS-HHHHHHHHHHHHHHHHHHHT-

Sequence (81 aa):
MDNTAARGLLQTMIDYFESGNKETDRAAKAILEWDDEHLKDWQAEIKRLRDEGEWTGIRAPEADIVAGALRSIQQQLVRKQ

Radius of gyration: 13.64 Å; chains: 1; bounding box: 36×28×27 Å